Protein AF-A0A0H3I317-F1 (afdb_monomer_lite)

Foldseek 3Di:
DDDPVVLVVQLVVQLVVLVVVLVVLLVVLLCLVVVLVVVVVVVVVPDVDDDPVNVVVSVVSVVVSVVSSVVSCVVSVVVSVVSSVVSVVVSD

Sequence (92 aa):
MLTSKCKTVIRWFSIGLVSFFYYLLISVAALSFGHIHEKESMVFLSDKTVSVEYHFAILADMREAINVVFSAVLIGFPISMLLILLIFKKVR

Organism: Pectobacterium parmentieri (NCBI:txid1905730)

Radius of gyration: 20.98 Å; chains: 1; bounding box: 40×26×62 Å

Structure (mmCIF, N/CA/C/O backbone):
data_AF-A0A0H3I317-F1
#
_entry.id   AF-A0A0H3I317-F1
#
loop_
_atom_site.group_PDB
_atom_site.id
_atom_site.type_symbol
_atom_site.label_atom_id
_atom_site.label_alt_id
_atom_site.label_comp_id
_atom_site.label_asym_id
_atom_site.label_entity_id
_atom_site.label_seq_id
_atom_site.pdbx_PDB_ins_code
_atom_site.Cartn_x
_atom_site.Cartn_y
_atom_site.Cartn_z
_atom_site.occupancy
_atom_site.B_iso_or_equiv
_atom_site.auth_seq_id
_atom_site.auth_comp_id
_atom_site.auth_asym_id
_atom_site.auth_atom_id
_atom_site.pdbx_PDB_model_num
ATOM 1 N N . MET A 1 1 ? -11.116 -2.487 33.433 1.00 61.19 1 MET A N 1
ATOM 2 C CA . MET A 1 1 ? -12.124 -2.608 32.356 1.00 61.19 1 MET A CA 1
ATOM 3 C C . MET A 1 1 ? -12.166 -1.275 31.620 1.00 61.19 1 MET A C 1
ATOM 5 O O . MET A 1 1 ? -12.557 -0.285 32.219 1.00 61.19 1 MET A O 1
ATOM 9 N N . LEU A 1 2 ? -11.645 -1.202 30.392 1.00 64.19 2 LEU A N 1
ATOM 10 C CA . LEU A 1 2 ? -11.666 0.043 29.611 1.00 64.19 2 LEU A CA 1
ATOM 11 C C . LEU A 1 2 ? -13.113 0.440 29.302 1.00 64.19 2 LEU A C 1
ATOM 13 O O . LEU A 1 2 ? -13.919 -0.415 28.928 1.00 64.19 2 LEU A O 1
ATOM 17 N N . THR A 1 3 ? -13.427 1.726 29.458 1.00 78.69 3 THR A N 1
ATOM 18 C CA . THR A 1 3 ? -14.749 2.275 29.135 1.00 78.69 3 THR A CA 1
ATOM 19 C C . THR A 1 3 ? -15.053 2.067 27.650 1.00 78.69 3 THR A C 1
ATOM 21 O O . THR A 1 3 ? -14.143 2.048 26.817 1.00 78.69 3 THR A O 1
ATOM 24 N N . SER A 1 4 ? -16.333 1.915 27.297 1.00 77.81 4 SER A N 1
ATOM 25 C CA . SER A 1 4 ? -16.761 1.686 25.906 1.00 77.81 4 SER A CA 1
ATOM 26 C C . SER A 1 4 ? -16.219 2.752 24.947 1.00 77.81 4 SER A C 1
ATOM 28 O O . SER A 1 4 ? -15.760 2.427 23.856 1.00 77.81 4 SER A O 1
ATOM 30 N N . LYS A 1 5 ? -16.167 4.014 25.393 1.00 80.38 5 LYS A N 1
ATOM 31 C CA . LYS A 1 5 ? -15.579 5.133 24.643 1.00 80.38 5 LYS A CA 1
ATOM 32 C C . LYS A 1 5 ? -14.094 4.920 24.349 1.00 80.38 5 LYS A C 1
ATOM 34 O O . LYS A 1 5 ? -13.667 5.107 23.215 1.00 80.38 5 LYS A O 1
ATOM 39 N N . CYS A 1 6 ? -13.316 4.488 25.340 1.00 81.38 6 CYS A N 1
ATOM 40 C CA . CYS A 1 6 ? -11.881 4.284 25.166 1.00 81.38 6 CYS A CA 1
ATOM 41 C C . CYS A 1 6 ? -11.576 3.079 24.256 1.00 81.38 6 CYS A C 1
ATOM 43 O O . CYS A 1 6 ? -10.691 3.159 23.408 1.00 81.38 6 CYS A O 1
ATOM 45 N N . LYS A 1 7 ? -12.374 2.002 24.332 1.00 80.56 7 LYS A N 1
ATOM 46 C CA . LYS A 1 7 ? -12.291 0.876 23.380 1.00 80.56 7 LYS A CA 1
ATOM 47 C C . LYS A 1 7 ? -12.531 1.327 21.937 1.00 80.56 7 LYS A C 1
ATOM 49 O O . LYS A 1 7 ? -11.774 0.951 21.046 1.00 80.56 7 LYS A O 1
ATOM 54 N N . THR A 1 8 ? -13.539 2.169 21.711 1.00 82.56 8 THR A N 1
ATOM 55 C CA . THR A 1 8 ? -13.826 2.719 20.381 1.00 82.56 8 THR A CA 1
ATOM 56 C C . THR A 1 8 ? -12.662 3.562 19.860 1.00 82.56 8 THR A C 1
ATOM 58 O O . THR 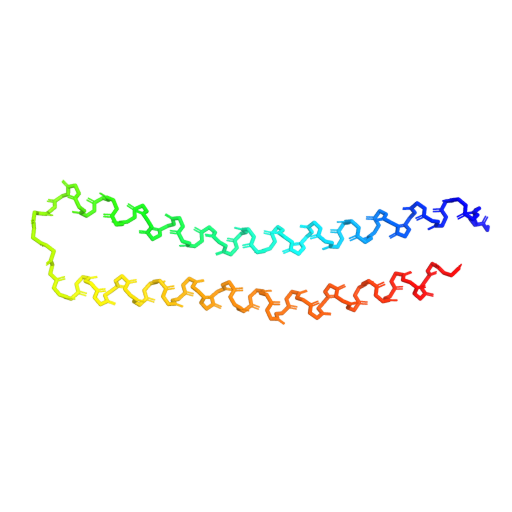A 1 8 ? -12.231 3.346 18.730 1.00 82.56 8 THR A O 1
ATOM 61 N N . VAL A 1 9 ? -12.104 4.460 20.680 1.00 87.19 9 VAL A N 1
ATOM 62 C CA . VAL A 1 9 ? -10.953 5.297 20.288 1.00 87.19 9 VAL A CA 1
ATOM 63 C C . VAL A 1 9 ? -9.742 4.439 19.923 1.00 87.19 9 VAL A C 1
ATOM 65 O O . VAL A 1 9 ? -9.165 4.638 18.858 1.00 87.19 9 VAL A O 1
ATOM 68 N N . ILE A 1 10 ? -9.400 3.444 20.748 1.00 86.38 10 ILE A N 1
ATOM 69 C CA . ILE A 1 10 ? -8.282 2.531 20.473 1.00 86.38 10 ILE A CA 1
ATOM 70 C C . ILE A 1 10 ? -8.513 1.784 19.154 1.00 86.38 10 ILE A C 1
ATOM 72 O O . ILE A 1 10 ? -7.601 1.700 18.338 1.00 86.38 10 ILE A O 1
ATOM 76 N N . ARG A 1 11 ? -9.736 1.301 18.895 1.00 85.62 11 ARG A N 1
ATOM 77 C CA . ARG A 1 11 ? -10.063 0.582 17.655 1.00 85.62 11 ARG A CA 1
ATOM 78 C C . ARG A 1 11 ? -9.833 1.448 16.416 1.00 85.62 11 ARG A C 1
ATOM 80 O O . ARG A 1 11 ? -9.157 1.016 15.488 1.00 85.62 11 ARG A O 1
ATOM 87 N N . TRP A 1 12 ? -10.381 2.662 16.406 1.00 88.12 12 TRP A N 1
ATOM 88 C CA . TRP A 1 12 ? -10.251 3.579 15.271 1.00 88.12 12 TRP A CA 1
ATOM 89 C C . TRP A 1 12 ? -8.821 4.082 15.090 1.00 88.12 12 TRP A C 1
ATOM 91 O O . TRP A 1 12 ? -8.338 4.120 13.961 1.00 88.12 12 TRP A O 1
ATOM 101 N N . PHE A 1 13 ? -8.121 4.389 16.184 1.00 90.56 13 PHE A N 1
ATOM 102 C CA . PHE A 1 13 ? -6.715 4.780 16.131 1.00 90.56 13 PHE A CA 1
ATOM 103 C C . PHE A 1 13 ? -5.843 3.658 15.558 1.00 90.56 13 PHE A C 1
ATOM 105 O O . PHE 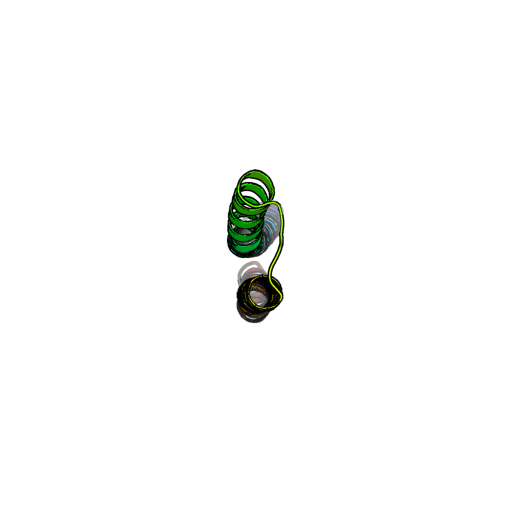A 1 13 ? -5.041 3.905 14.662 1.00 90.56 13 PHE A O 1
ATOM 112 N N . SER A 1 14 ? -6.031 2.413 16.006 1.00 88.25 14 SER A N 1
ATOM 113 C CA . SER A 1 14 ? -5.276 1.272 15.481 1.00 88.25 14 SER A CA 1
ATOM 114 C C . SER A 1 14 ? -5.574 0.998 14.004 1.00 88.25 14 SER A C 1
ATOM 116 O O . SER A 1 14 ? -4.644 0.721 13.253 1.00 88.25 14 SER A O 1
ATOM 118 N N . ILE A 1 15 ? -6.830 1.120 13.555 1.00 89.62 15 ILE A N 1
ATOM 119 C CA . ILE A 1 15 ? -7.176 1.000 12.125 1.00 89.62 15 ILE A CA 1
ATOM 120 C C . ILE A 1 15 ? -6.504 2.114 11.311 1.00 89.62 15 ILE A C 1
ATOM 122 O O . ILE A 1 15 ? -5.938 1.846 10.248 1.00 89.62 15 ILE A O 1
ATOM 126 N N . GLY A 1 16 ? -6.528 3.349 11.820 1.00 90.88 16 GLY A N 1
ATOM 127 C CA . GLY A 1 16 ? -5.854 4.487 11.199 1.00 90.88 16 GLY A CA 1
ATOM 128 C C . GLY A 1 16 ? -4.347 4.268 11.086 1.00 90.88 16 GLY A C 1
ATOM 129 O O . GLY A 1 16 ? -3.777 4.478 10.020 1.00 90.88 16 GLY A O 1
ATOM 130 N N . LEU A 1 17 ? -3.716 3.757 12.144 1.00 92.06 17 LEU A N 1
ATOM 131 C CA . LEU A 1 17 ? -2.287 3.460 12.170 1.00 92.06 17 LEU A CA 1
ATOM 132 C C . LEU A 1 17 ? -1.902 2.368 11.159 1.00 92.06 17 LEU A C 1
ATOM 134 O O . LEU A 1 17 ? -0.936 2.532 10.420 1.00 92.06 17 LEU A O 1
ATOM 138 N N . VAL A 1 18 ? -2.670 1.276 11.084 1.00 91.75 18 VAL A N 1
ATOM 139 C CA . VAL A 1 18 ? -2.439 0.201 10.099 1.00 91.75 18 VAL A CA 1
ATOM 140 C C . VAL A 1 18 ? -2.583 0.729 8.672 1.00 91.75 18 VAL A C 1
ATOM 142 O O . VAL A 1 18 ? -1.741 0.450 7.821 1.00 91.75 18 VAL A O 1
ATOM 145 N N . SER A 1 19 ? -3.607 1.547 8.425 1.00 89.94 19 SER A N 1
ATOM 146 C CA . SER A 1 19 ? -3.820 2.178 7.119 1.00 89.94 19 SER A CA 1
ATOM 147 C C . SER A 1 19 ? -2.666 3.117 6.762 1.00 89.94 19 SER A C 1
ATOM 149 O O . SER A 1 19 ? -2.162 3.075 5.644 1.00 89.94 19 SER A O 1
ATOM 151 N N . PHE A 1 20 ? -2.196 3.920 7.719 1.00 91.38 20 PHE A N 1
ATOM 152 C CA . PHE A 1 20 ? -1.055 4.811 7.528 1.00 91.38 20 PHE A CA 1
ATOM 153 C C . PHE A 1 20 ? 0.207 4.041 7.128 1.00 91.38 20 PHE A C 1
ATOM 155 O O . PHE A 1 20 ? 0.838 4.396 6.137 1.00 91.38 20 PHE A O 1
ATOM 162 N N . PHE A 1 21 ? 0.542 2.954 7.829 1.00 89.94 21 PHE A N 1
ATOM 163 C CA . PHE A 1 21 ? 1.701 2.130 7.472 1.00 89.94 21 PHE A CA 1
ATOM 164 C C . PHE A 1 21 ? 1.567 1.483 6.093 1.00 89.94 21 PHE A C 1
ATOM 166 O O . PHE A 1 21 ? 2.546 1.440 5.352 1.00 89.94 21 PHE A O 1
ATOM 173 N N . TYR A 1 22 ? 0.368 1.029 5.723 1.00 89.00 22 TYR A N 1
ATOM 174 C CA . TYR A 1 22 ? 0.109 0.492 4.388 1.00 89.00 22 TYR A CA 1
ATOM 175 C C . TYR A 1 22 ? 0.393 1.528 3.291 1.00 89.00 22 TYR A C 1
ATOM 177 O O . TYR A 1 22 ? 1.146 1.252 2.357 1.00 89.00 22 TYR A O 1
ATOM 185 N N . TYR A 1 23 ? -0.139 2.745 3.432 1.00 88.56 23 TYR A N 1
ATOM 186 C CA . TYR A 1 23 ? 0.105 3.819 2.466 1.00 88.56 23 TYR A CA 1
ATOM 187 C C . TYR A 1 23 ? 1.550 4.320 2.483 1.00 88.56 23 TYR A C 1
ATOM 189 O O . TYR A 1 23 ? 2.077 4.667 1.426 1.00 88.56 23 TYR A O 1
ATOM 197 N N . LEU A 1 24 ? 2.213 4.327 3.642 1.00 89.88 24 LEU A N 1
ATOM 198 C CA . LEU A 1 24 ? 3.630 4.675 3.749 1.00 89.88 24 LEU A CA 1
ATOM 199 C C . LEU A 1 24 ? 4.480 3.674 2.960 1.00 89.88 24 LEU A C 1
ATOM 201 O O . LEU A 1 24 ? 5.324 4.084 2.169 1.00 89.88 24 LEU A O 1
ATOM 205 N N . LEU A 1 25 ? 4.215 2.375 3.105 1.00 88.69 25 LEU A N 1
ATOM 206 C CA . LEU A 1 25 ? 4.950 1.322 2.403 1.00 88.69 25 LEU A CA 1
ATOM 207 C C . LEU A 1 25 ? 4.764 1.420 0.879 1.00 88.69 25 LEU A C 1
ATOM 209 O O . LEU A 1 25 ? 5.741 1.331 0.138 1.00 88.69 25 LEU A O 1
ATOM 213 N N . ILE A 1 26 ? 3.542 1.709 0.416 1.00 88.12 26 ILE A N 1
ATOM 214 C CA . ILE A 1 26 ? 3.271 2.005 -1.001 1.00 88.12 26 ILE A CA 1
ATOM 215 C C . ILE A 1 26 ? 4.016 3.264 -1.456 1.00 88.12 26 ILE A C 1
ATOM 217 O O . ILE A 1 26 ? 4.604 3.269 -2.532 1.00 88.12 26 ILE A O 1
ATOM 221 N N . SER A 1 27 ? 4.018 4.321 -0.643 1.00 85.31 27 SER A N 1
ATOM 222 C CA . SER A 1 27 ? 4.699 5.577 -0.979 1.00 85.31 27 SER A CA 1
ATOM 223 C C . SER A 1 27 ? 6.207 5.380 -1.117 1.00 85.31 27 SER A C 1
ATOM 225 O O . SER A 1 27 ? 6.804 5.894 -2.055 1.00 85.31 27 SER A O 1
ATOM 227 N N . VAL A 1 28 ? 6.817 4.586 -0.232 1.00 86.56 28 VAL A N 1
ATOM 228 C CA . VAL A 1 28 ? 8.241 4.229 -0.318 1.00 86.56 28 VAL A CA 1
ATOM 229 C C . VAL A 1 28 ? 8.524 3.407 -1.574 1.00 86.56 28 VAL A C 1
ATOM 231 O O . VAL A 1 28 ? 9.489 3.693 -2.272 1.00 86.56 28 VAL A O 1
ATOM 234 N N . ALA A 1 29 ? 7.669 2.439 -1.911 1.00 85.62 29 ALA A N 1
ATOM 235 C CA . ALA A 1 29 ? 7.799 1.683 -3.157 1.00 85.62 29 ALA A CA 1
ATOM 236 C C . ALA A 1 29 ? 7.646 2.580 -4.403 1.00 85.62 29 ALA A C 1
ATOM 238 O O . ALA A 1 29 ? 8.322 2.375 -5.407 1.00 85.62 29 ALA A O 1
ATOM 239 N N . ALA A 1 30 ? 6.801 3.613 -4.334 1.00 83.12 30 ALA A N 1
ATOM 240 C CA . ALA A 1 30 ? 6.619 4.571 -5.420 1.00 83.12 30 ALA A CA 1
ATOM 241 C C . ALA A 1 30 ? 7.844 5.478 -5.643 1.00 83.12 30 ALA A C 1
ATOM 243 O O . ALA A 1 30 ? 8.034 5.965 -6.757 1.00 83.12 30 ALA A O 1
ATOM 244 N N . LEU A 1 31 ? 8.717 5.667 -4.642 1.00 83.00 31 LEU A N 1
ATOM 245 C CA . LEU A 1 31 ? 9.967 6.423 -4.816 1.00 83.00 31 LEU A CA 1
ATOM 246 C C . LEU A 1 31 ? 10.912 5.777 -5.840 1.00 83.00 31 LEU A C 1
ATOM 248 O O . LEU A 1 31 ? 11.695 6.491 -6.466 1.00 83.00 31 LEU A O 1
ATOM 252 N N . SER A 1 32 ? 10.795 4.466 -6.090 1.00 76.44 32 SER A N 1
ATOM 253 C CA . SER A 1 32 ? 11.533 3.790 -7.165 1.00 76.44 32 SER A CA 1
ATOM 254 C C . SER A 1 32 ? 11.270 4.410 -8.542 1.00 76.44 32 SER A C 1
ATOM 256 O O . SER A 1 32 ? 12.180 4.446 -9.364 1.00 76.44 32 SER A O 1
ATOM 258 N N . PHE A 1 33 ? 10.082 4.977 -8.787 1.00 72.88 33 PHE A N 1
ATOM 259 C CA . PHE A 1 33 ? 9.801 5.717 -10.024 1.00 72.88 33 PHE A CA 1
ATOM 260 C C . PHE A 1 33 ? 10.522 7.067 -10.091 1.00 72.88 33 PHE A C 1
ATOM 262 O O . PHE A 1 33 ? 10.921 7.495 -11.172 1.00 72.88 33 PHE A O 1
ATOM 269 N N . GLY A 1 34 ? 10.727 7.730 -8.949 1.00 70.75 34 GLY A N 1
ATOM 270 C CA . GLY A 1 34 ? 11.460 8.997 -8.886 1.00 70.75 34 GLY A CA 1
ATOM 271 C C . GLY A 1 34 ? 12.919 8.841 -9.321 1.00 70.75 34 GLY A C 1
ATOM 272 O O . GLY A 1 34 ? 13.426 9.666 -10.077 1.00 70.75 34 GLY A O 1
ATOM 273 N N . HIS A 1 35 ? 13.557 7.733 -8.933 1.00 66.56 35 HIS A N 1
ATOM 274 C CA . HIS A 1 35 ? 14.930 7.417 -9.341 1.00 66.56 35 HIS A CA 1
ATOM 275 C C . HIS A 1 35 ? 15.053 7.171 -10.855 1.00 66.56 35 HIS A C 1
ATOM 277 O O . HIS A 1 35 ? 16.093 7.463 -11.442 1.00 66.56 35 HIS A O 1
ATOM 283 N N . ILE A 1 36 ? 14.004 6.644 -11.493 1.00 63.75 36 ILE A N 1
ATOM 284 C CA . ILE A 1 36 ? 13.970 6.428 -12.947 1.00 63.75 36 ILE A CA 1
ATOM 285 C C . ILE A 1 36 ? 13.827 7.773 -13.668 1.00 63.75 36 ILE A C 1
ATOM 287 O O . ILE A 1 36 ? 14.599 8.064 -14.578 1.00 63.75 36 ILE A O 1
ATOM 291 N N . HIS A 1 37 ? 12.909 8.628 -13.208 1.00 61.91 37 HIS A N 1
ATOM 292 C CA . HIS A 1 37 ? 12.688 9.956 -13.786 1.00 61.91 37 HIS A CA 1
ATOM 293 C C . HIS A 1 37 ? 13.933 10.861 -13.699 1.00 61.91 37 HIS A C 1
ATOM 295 O O . HIS A 1 37 ? 14.247 11.588 -14.640 1.00 61.91 37 HIS A O 1
ATOM 301 N N . GLU A 1 38 ? 14.682 10.807 -12.594 1.00 62.19 38 GLU A N 1
ATOM 302 C CA . GLU A 1 38 ? 15.913 11.593 -12.439 1.00 62.19 38 GLU A CA 1
ATOM 303 C C . GLU A 1 38 ? 16.999 11.163 -13.441 1.00 62.19 38 GLU A C 1
ATOM 305 O O . GLU A 1 38 ? 17.585 12.013 -14.120 1.00 62.19 38 GLU A O 1
ATOM 310 N N . LYS A 1 39 ? 17.190 9.847 -13.619 1.00 62.84 39 LYS A N 1
ATOM 311 C CA . LYS A 1 39 ? 18.107 9.291 -14.627 1.00 62.84 39 LYS A CA 1
ATOM 312 C C . LYS A 1 39 ? 17.689 9.648 -16.052 1.00 62.84 39 LYS A C 1
ATOM 314 O O . LYS A 1 39 ? 18.549 9.948 -16.877 1.00 62.84 39 LYS A O 1
ATOM 319 N N . GLU A 1 40 ? 16.390 9.637 -16.337 1.00 60.66 40 GLU A N 1
ATOM 320 C CA . GLU A 1 40 ? 15.850 10.016 -17.644 1.00 60.66 40 GLU A CA 1
ATOM 321 C C . GLU A 1 40 ? 16.102 11.501 -17.952 1.00 60.66 40 GLU A C 1
ATOM 323 O O . GLU A 1 40 ? 16.592 11.841 -19.032 1.00 60.66 40 GLU A O 1
ATOM 328 N N . SER A 1 41 ? 15.879 12.388 -16.975 1.00 59.72 41 SER A N 1
ATOM 329 C CA . SER A 1 41 ? 16.094 13.831 -17.145 1.00 59.72 41 SER A CA 1
ATOM 330 C C . SER A 1 41 ? 17.559 14.196 -17.422 1.00 59.72 41 SER A C 1
ATOM 332 O O . SER A 1 41 ? 17.832 15.072 -18.243 1.00 59.72 41 SER A O 1
ATOM 334 N N . MET A 1 42 ? 18.511 13.497 -16.789 1.00 58.97 42 MET A N 1
ATOM 335 C CA . MET A 1 42 ? 19.942 13.734 -17.001 1.00 58.97 42 MET A CA 1
ATOM 336 C C . MET A 1 42 ? 20.407 13.300 -18.396 1.00 58.97 42 MET A C 1
ATOM 338 O O . MET A 1 42 ? 21.249 13.972 -18.989 1.00 58.97 42 MET A O 1
ATOM 342 N N . VAL A 1 43 ? 19.860 12.211 -18.945 1.00 60.94 43 VAL A N 1
ATOM 343 C CA . VAL A 1 43 ? 20.262 11.714 -20.272 1.00 60.94 43 VAL A CA 1
ATOM 344 C C . VAL A 1 43 ? 19.692 12.589 -21.388 1.00 60.94 43 VAL A C 1
ATOM 346 O O . VAL A 1 43 ? 20.430 12.942 -22.306 1.00 60.94 43 VAL A O 1
ATOM 349 N N . PHE A 1 44 ? 18.436 13.033 -21.274 1.00 57.56 44 PHE A N 1
ATOM 350 C CA . PHE A 1 44 ? 17.841 13.984 -22.225 1.00 57.56 44 PHE A CA 1
ATOM 351 C C . PHE A 1 44 ? 18.572 15.336 -22.276 1.00 57.56 44 PHE A C 1
ATOM 353 O O . PHE A 1 44 ? 18.569 16.001 -23.312 1.00 57.56 44 PHE A O 1
ATOM 360 N N . LEU A 1 45 ? 19.200 15.752 -21.172 1.00 57.72 45 LEU A N 1
ATOM 361 C CA . LEU A 1 45 ? 20.024 16.963 -21.117 1.00 57.72 45 LEU A CA 1
ATOM 362 C C . LEU A 1 45 ? 21.431 16.766 -21.708 1.00 57.72 45 LEU A C 1
ATOM 364 O O . LEU A 1 45 ? 22.054 17.752 -22.102 1.00 57.72 45 LEU A O 1
ATOM 368 N N . SER A 1 46 ? 21.931 15.526 -21.771 1.00 59.59 46 SER A N 1
ATOM 369 C CA . SER A 1 46 ? 23.312 15.222 -22.167 1.00 59.59 46 SER A CA 1
ATOM 370 C C . SER A 1 46 ? 23.461 14.731 -23.607 1.00 59.59 46 SER A C 1
ATOM 372 O O . SER A 1 46 ? 24.533 14.935 -24.177 1.00 59.59 46 SER A O 1
ATOM 374 N N . ASP A 1 47 ? 22.448 14.090 -24.200 1.00 57.28 47 ASP A N 1
ATOM 375 C CA . ASP A 1 47 ? 22.580 13.484 -25.528 1.00 57.28 47 ASP A CA 1
ATOM 376 C C . ASP A 1 47 ? 21.344 13.724 -26.409 1.00 57.28 47 ASP A C 1
ATOM 378 O O . ASP A 1 47 ? 20.200 13.527 -26.000 1.00 57.28 47 ASP A O 1
ATOM 382 N N . LYS A 1 48 ? 21.566 14.200 -27.639 1.00 58.19 48 LYS A N 1
ATOM 383 C CA . LYS A 1 48 ? 20.497 14.702 -28.529 1.00 58.19 48 LYS A CA 1
ATOM 384 C C . LYS A 1 48 ? 19.816 13.588 -29.337 1.00 58.19 48 LYS A C 1
ATOM 386 O O . LYS A 1 48 ? 18.830 13.845 -30.026 1.00 58.19 48 LYS A O 1
ATOM 391 N N . THR A 1 49 ? 20.339 12.363 -29.269 1.00 60.31 49 THR A N 1
ATOM 392 C CA . THR A 1 49 ? 19.844 11.187 -29.996 1.00 60.31 49 THR A CA 1
ATOM 393 C C . THR A 1 49 ? 19.619 10.025 -29.040 1.00 60.31 49 THR A C 1
ATOM 395 O O . THR A 1 49 ? 20.565 9.393 -28.581 1.00 60.31 49 THR A O 1
ATOM 398 N N . VAL A 1 50 ? 18.351 9.726 -28.760 1.00 65.38 50 VAL A N 1
ATOM 399 C CA . VAL A 1 50 ? 17.954 8.587 -27.927 1.00 65.38 50 VAL A CA 1
ATOM 400 C C . VAL A 1 50 ? 18.059 7.296 -28.742 1.00 65.38 50 VAL A C 1
ATOM 402 O O . VAL A 1 50 ? 17.408 7.159 -29.779 1.00 65.38 50 VAL A O 1
ATOM 405 N N . SER A 1 51 ? 18.881 6.345 -28.291 1.00 76.50 51 SER A N 1
ATOM 406 C CA . SER A 1 51 ? 19.008 5.033 -28.934 1.00 76.50 51 SER A CA 1
ATOM 407 C C . SER A 1 51 ? 17.824 4.117 -28.591 1.00 76.50 51 SER A C 1
ATOM 409 O O . SER A 1 51 ? 17.204 4.223 -27.531 1.00 76.50 51 SER A O 1
ATOM 411 N N . VAL A 1 52 ? 17.516 3.171 -29.482 1.00 78.25 52 VAL A N 1
ATOM 412 C CA . VAL A 1 52 ? 16.469 2.152 -29.253 1.00 78.25 52 VAL A CA 1
ATOM 413 C C . VAL A 1 52 ? 16.791 1.295 -28.022 1.00 78.25 52 VAL A C 1
ATOM 415 O O . VAL A 1 52 ? 15.902 0.911 -27.267 1.00 78.25 52 VAL A O 1
ATOM 418 N N . GLU A 1 53 ? 18.073 1.035 -27.788 1.00 77.38 53 GLU A N 1
ATOM 419 C CA . GLU A 1 53 ? 18.568 0.255 -26.653 1.00 77.38 53 GLU A CA 1
ATOM 420 C C . GLU A 1 53 ? 18.309 0.966 -25.316 1.00 77.38 53 GLU A C 1
ATOM 422 O O . GLU A 1 53 ? 17.886 0.339 -24.345 1.00 77.38 53 GLU A O 1
ATOM 427 N N . TYR A 1 54 ? 18.432 2.297 -25.297 1.00 75.50 54 TYR A N 1
ATOM 428 C CA . TYR A 1 54 ? 18.059 3.121 -24.150 1.00 75.50 54 TYR A CA 1
ATOM 429 C C . TYR A 1 54 ? 16.548 3.076 -23.863 1.00 75.50 54 TYR A C 1
ATOM 431 O O . TYR A 1 54 ? 16.141 2.975 -22.707 1.00 75.50 54 TYR A O 1
ATOM 439 N N . HIS A 1 55 ? 15.703 3.064 -24.900 1.00 80.19 55 HIS A N 1
ATOM 440 C CA . HIS A 1 55 ? 14.255 2.869 -24.734 1.00 80.19 55 HIS A CA 1
ATOM 441 C C . HIS A 1 55 ? 13.915 1.522 -24.081 1.00 80.19 55 HIS A C 1
ATOM 443 O O . HIS A 1 55 ? 13.079 1.465 -23.177 1.00 80.19 55 HIS A O 1
ATOM 449 N N . PHE A 1 56 ? 14.571 0.435 -24.499 1.00 84.00 56 PHE A N 1
ATOM 450 C CA . PHE A 1 56 ? 14.371 -0.874 -23.873 1.00 84.00 56 PHE A CA 1
ATOM 451 C C . PHE A 1 56 ? 14.851 -0.909 -22.418 1.00 84.00 56 PHE A C 1
ATOM 453 O O . PHE A 1 56 ? 14.182 -1.522 -21.585 1.00 84.00 56 PHE A O 1
ATOM 460 N N . ALA A 1 57 ? 15.954 -0.225 -22.098 1.00 80.94 57 ALA A N 1
ATOM 461 C CA . ALA A 1 57 ? 16.438 -0.099 -20.725 1.00 80.94 57 ALA A CA 1
ATOM 462 C C . ALA A 1 57 ? 15.429 0.635 -19.824 1.00 80.94 57 ALA A C 1
ATOM 464 O O . ALA A 1 57 ? 15.110 0.143 -18.745 1.00 80.94 57 ALA A O 1
ATOM 465 N N . ILE A 1 58 ? 14.839 1.741 -20.295 1.00 81.00 58 ILE A N 1
ATOM 466 C CA . ILE A 1 58 ? 13.790 2.457 -19.548 1.00 81.00 58 ILE A CA 1
ATOM 467 C C . ILE A 1 58 ? 12.571 1.565 -19.309 1.00 81.00 58 ILE A C 1
ATOM 469 O O . ILE A 1 58 ? 12.039 1.523 -18.201 1.00 81.00 58 ILE A O 1
ATOM 473 N N . LEU A 1 59 ? 12.116 0.837 -20.331 1.00 83.75 59 LEU A N 1
ATOM 474 C CA . LEU A 1 59 ? 10.971 -0.063 -20.183 1.00 83.75 59 LEU A CA 1
ATOM 475 C C . LEU A 1 59 ? 11.244 -1.174 -19.160 1.00 83.75 59 LEU A C 1
ATOM 477 O O . LEU A 1 59 ? 10.333 -1.560 -18.421 1.00 83.75 59 LEU A O 1
ATOM 481 N N . ALA A 1 60 ? 12.479 -1.678 -19.099 1.00 85.56 60 ALA A N 1
ATOM 482 C CA . ALA A 1 60 ? 12.892 -2.652 -18.095 1.00 85.56 60 ALA A CA 1
ATOM 483 C C . ALA A 1 60 ? 12.877 -2.050 -16.679 1.00 85.56 60 ALA A C 1
ATOM 485 O O . ALA A 1 60 ? 12.251 -2.635 -15.793 1.00 85.56 60 ALA A O 1
ATOM 486 N N . ASP A 1 61 ? 13.457 -0.861 -16.497 1.00 83.62 61 ASP A N 1
ATOM 487 C CA . ASP A 1 61 ? 13.472 -0.138 -15.217 1.00 83.62 61 ASP A CA 1
ATOM 488 C C . ASP A 1 61 ? 12.045 0.194 -14.742 1.00 83.62 61 ASP A C 1
ATOM 490 O O . ASP A 1 61 ? 11.684 -0.046 -13.586 1.00 83.62 61 ASP A O 1
ATOM 494 N N . MET A 1 62 ? 11.177 0.676 -15.640 1.00 83.06 62 MET A N 1
ATOM 495 C CA . MET A 1 62 ? 9.764 0.930 -15.336 1.00 83.06 62 MET A CA 1
ATOM 496 C C . MET A 1 62 ? 9.046 -0.348 -14.904 1.00 83.06 62 MET A C 1
ATOM 498 O O . MET A 1 62 ? 8.291 -0.341 -13.929 1.00 83.06 62 MET A O 1
ATOM 502 N N . ARG A 1 63 ? 9.278 -1.463 -15.606 1.00 86.56 63 ARG A N 1
ATOM 503 C CA . ARG A 1 63 ? 8.687 -2.758 -15.253 1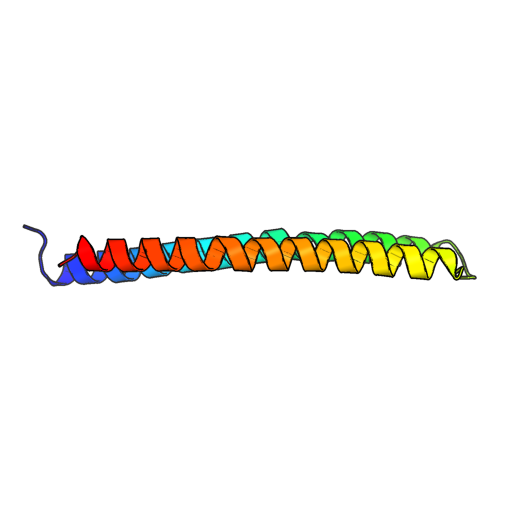.00 86.56 63 ARG A CA 1
ATOM 504 C C . ARG A 1 63 ? 9.158 -3.234 -13.881 1.00 86.56 63 ARG A C 1
ATOM 506 O O . ARG A 1 63 ? 8.357 -3.796 -13.133 1.00 86.56 63 ARG A O 1
ATOM 513 N N . GLU A 1 64 ? 10.421 -3.012 -13.540 1.00 87.19 64 GLU A N 1
ATOM 514 C CA . GLU A 1 64 ? 10.958 -3.327 -12.218 1.00 87.19 64 GLU A CA 1
ATOM 515 C C . GLU A 1 64 ? 10.293 -2.481 -11.125 1.00 87.19 64 GLU A C 1
ATOM 517 O O . GLU A 1 64 ? 9.774 -3.043 -10.159 1.00 87.19 64 GLU A O 1
ATOM 522 N N . ALA A 1 65 ? 10.190 -1.162 -11.309 1.00 85.69 65 ALA A N 1
ATOM 523 C CA . ALA A 1 65 ? 9.505 -0.285 -10.356 1.00 85.69 65 ALA A CA 1
ATOM 524 C C . ALA A 1 65 ? 8.022 -0.658 -10.170 1.00 85.69 65 ALA A C 1
ATOM 526 O O . ALA A 1 65 ? 7.528 -0.707 -9.039 1.00 85.69 65 ALA A O 1
ATOM 527 N N . ILE A 1 66 ? 7.320 -1.006 -11.256 1.00 88.25 66 ILE A N 1
ATOM 528 C CA . ILE A 1 66 ? 5.944 -1.522 -11.188 1.00 88.25 66 ILE A CA 1
ATOM 529 C C . ILE A 1 66 ? 5.895 -2.810 -10.362 1.00 88.25 66 ILE A C 1
ATOM 531 O O . ILE A 1 66 ? 5.041 -2.934 -9.486 1.00 88.25 66 ILE A O 1
ATOM 535 N N . ASN A 1 67 ? 6.805 -3.757 -10.601 1.00 88.94 67 ASN A N 1
ATOM 536 C CA . ASN A 1 67 ? 6.843 -5.017 -9.857 1.00 88.94 67 ASN A CA 1
ATOM 537 C C . ASN A 1 67 ? 7.089 -4.800 -8.358 1.00 88.94 67 ASN A C 1
ATOM 539 O O . ASN A 1 67 ? 6.478 -5.490 -7.540 1.00 88.94 67 ASN A O 1
ATO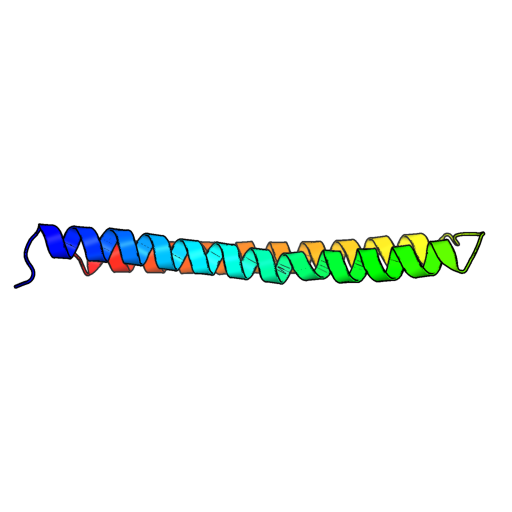M 543 N N . VAL A 1 68 ? 7.934 -3.834 -7.988 1.00 89.06 68 VAL A N 1
ATOM 544 C CA . VAL A 1 68 ? 8.184 -3.476 -6.583 1.00 89.06 68 VAL A CA 1
ATOM 545 C C . VAL A 1 68 ? 6.903 -2.968 -5.919 1.00 89.06 68 VAL A C 1
ATOM 547 O O . VAL A 1 68 ? 6.520 -3.474 -4.861 1.00 89.06 68 VAL A O 1
ATOM 550 N N . VAL A 1 69 ? 6.188 -2.036 -6.558 1.00 89.38 69 VAL A N 1
ATOM 551 C CA . VAL A 1 69 ? 4.900 -1.538 -6.042 1.00 89.38 69 VAL A CA 1
ATOM 552 C C . VAL A 1 69 ? 3.857 -2.653 -5.984 1.00 89.38 69 VAL A C 1
ATOM 554 O O . VAL A 1 69 ? 3.145 -2.783 -4.988 1.00 89.38 69 VAL A O 1
ATOM 557 N N . PHE A 1 70 ? 3.785 -3.496 -7.012 1.00 87.88 70 PHE A N 1
ATOM 558 C CA . PHE A 1 70 ? 2.824 -4.593 -7.065 1.00 87.88 70 PHE A CA 1
ATOM 559 C C . PHE A 1 70 ? 3.068 -5.614 -5.947 1.00 87.88 70 PHE A C 1
ATOM 561 O O . PHE A 1 70 ? 2.130 -6.018 -5.262 1.00 87.88 70 PHE A O 1
ATOM 568 N N . SER A 1 71 ? 4.330 -5.970 -5.698 1.00 89.12 71 SER A N 1
ATOM 569 C CA . SER A 1 71 ? 4.725 -6.844 -4.589 1.00 89.12 71 SER A CA 1
ATOM 570 C C . SER A 1 71 ? 4.384 -6.227 -3.228 1.00 89.12 71 SER A C 1
ATOM 572 O O . SER A 1 71 ? 3.775 -6.883 -2.379 1.00 89.12 71 SER A O 1
ATOM 574 N N . ALA A 1 72 ? 4.679 -4.936 -3.040 1.00 88.81 72 ALA A N 1
ATOM 575 C CA . ALA A 1 72 ? 4.336 -4.201 -1.824 1.00 88.81 72 ALA A CA 1
ATOM 576 C C . ALA A 1 72 ? 2.823 -4.203 -1.544 1.00 88.81 72 ALA A C 1
ATOM 578 O O . ALA A 1 72 ? 2.411 -4.416 -0.403 1.00 88.81 72 ALA A O 1
ATOM 579 N N . VAL A 1 73 ? 1.990 -4.026 -2.573 1.00 89.94 73 VAL A N 1
ATOM 580 C CA . VAL A 1 73 ? 0.524 -4.084 -2.452 1.00 89.94 73 VAL A CA 1
ATOM 581 C C . VAL A 1 73 ? 0.049 -5.507 -2.147 1.00 89.94 73 VAL A C 1
ATOM 583 O O . VAL A 1 73 ? -0.729 -5.700 -1.210 1.00 89.94 73 VAL A O 1
ATOM 586 N N . LEU A 1 74 ? 0.538 -6.506 -2.888 1.00 90.75 74 LEU A N 1
ATOM 587 C CA . LEU A 1 74 ? 0.138 -7.908 -2.721 1.00 90.75 74 LEU A CA 1
ATOM 588 C C . LEU A 1 74 ? 0.480 -8.469 -1.339 1.00 90.75 74 LEU A C 1
ATOM 590 O O . LEU A 1 74 ? -0.271 -9.292 -0.820 1.00 90.75 74 LEU A O 1
ATOM 594 N N . ILE A 1 75 ? 1.588 -8.032 -0.742 1.00 89.75 75 ILE A N 1
ATOM 595 C CA . ILE A 1 75 ? 2.011 -8.461 0.597 1.00 89.75 75 ILE A CA 1
ATOM 596 C C . ILE A 1 75 ? 1.387 -7.565 1.674 1.00 89.75 75 ILE A C 1
ATOM 598 O O . ILE A 1 75 ? 0.882 -8.056 2.685 1.00 89.75 75 ILE A O 1
ATOM 602 N N . GLY A 1 76 ? 1.380 -6.248 1.463 1.00 87.94 76 GLY A N 1
ATOM 603 C CA . GLY A 1 76 ? 0.884 -5.276 2.435 1.00 87.94 76 GLY A CA 1
ATOM 604 C C . GLY A 1 76 ? -0.618 -5.391 2.689 1.00 87.94 76 GLY A C 1
ATOM 605 O O . GLY A 1 76 ? -1.055 -5.272 3.833 1.00 87.94 76 GLY A O 1
ATOM 606 N N . PHE A 1 77 ? -1.418 -5.672 1.657 1.00 87.75 77 PHE A N 1
ATOM 607 C CA . PHE A 1 77 ? -2.872 -5.780 1.778 1.00 87.75 77 PHE A CA 1
ATOM 608 C C . PHE A 1 77 ? -3.334 -6.909 2.722 1.00 87.75 77 PHE A C 1
ATOM 610 O O . PHE A 1 77 ? -4.068 -6.615 3.673 1.00 87.75 77 PHE A O 1
ATOM 617 N N . PRO A 1 78 ? -2.922 -8.183 2.544 1.00 93.12 78 PRO A N 1
ATOM 618 C CA . PRO A 1 78 ? -3.352 -9.262 3.431 1.00 93.12 78 PRO A CA 1
ATOM 619 C C . PRO A 1 78 ? -2.851 -9.071 4.867 1.00 93.12 78 PRO A C 1
ATOM 621 O O . PRO A 1 78 ? -3.591 -9.363 5.806 1.00 93.12 78 PRO A O 1
ATOM 624 N N . ILE A 1 79 ? -1.644 -8.526 5.060 1.00 91.56 79 ILE A N 1
ATOM 625 C CA . ILE A 1 79 ? -1.110 -8.222 6.397 1.00 91.56 79 ILE A CA 1
ATOM 626 C C . ILE A 1 79 ? -1.983 -7.175 7.097 1.00 91.56 79 ILE A C 1
ATOM 628 O O . ILE A 1 79 ? -2.417 -7.392 8.232 1.00 91.56 79 ILE A O 1
ATOM 632 N N . SER A 1 80 ? -2.296 -6.070 6.415 1.00 90.69 80 SER A N 1
ATOM 633 C CA . SER A 1 80 ? -3.164 -5.017 6.949 1.00 90.69 80 SER A CA 1
ATOM 634 C C . SER A 1 80 ? -4.565 -5.538 7.266 1.00 90.69 80 SER A C 1
ATOM 636 O O . SER A 1 80 ? -5.096 -5.257 8.343 1.00 90.69 80 SER A O 1
ATOM 638 N N . MET A 1 81 ? -5.145 -6.360 6.386 1.00 90.56 81 MET A N 1
ATOM 639 C CA . MET A 1 81 ? -6.447 -6.995 6.621 1.00 90.56 81 MET A CA 1
ATOM 640 C C . MET A 1 81 ? -6.433 -7.893 7.864 1.00 90.56 81 MET A C 1
ATOM 642 O O . MET A 1 81 ? -7.323 -7.785 8.710 1.00 90.56 81 MET A O 1
ATOM 646 N N . LEU A 1 82 ? -5.407 -8.735 8.026 1.00 92.06 82 LEU A N 1
ATOM 647 C CA . LEU A 1 82 ? -5.259 -9.585 9.210 1.00 92.06 82 LEU A CA 1
ATOM 648 C C . LEU A 1 82 ? -5.112 -8.758 10.493 1.00 92.06 82 LEU A C 1
ATOM 650 O O . LEU A 1 82 ? -5.772 -9.063 11.490 1.00 92.06 82 LEU A O 1
ATOM 654 N N . LEU A 1 83 ? -4.308 -7.690 10.478 1.00 88.81 83 LEU A N 1
ATOM 655 C CA . LEU A 1 83 ? -4.162 -6.800 11.633 1.00 88.81 83 LEU A CA 1
ATOM 656 C C . LEU A 1 8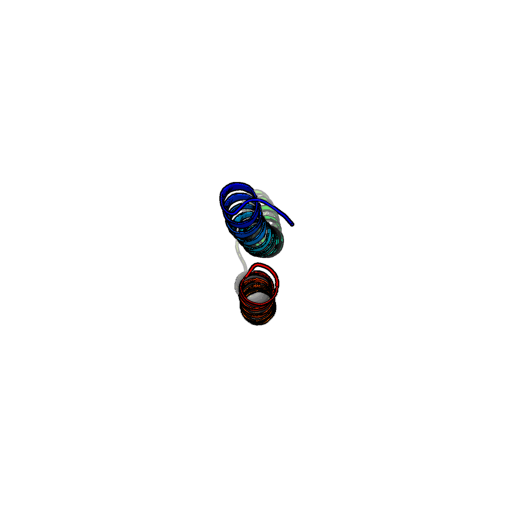3 ? -5.488 -6.136 12.014 1.00 88.81 83 LEU A C 1
ATOM 658 O O . LEU A 1 83 ? -5.837 -6.110 13.196 1.00 88.81 83 LEU A O 1
ATOM 662 N N . ILE A 1 84 ? -6.247 -5.641 11.035 1.00 89.12 84 ILE A N 1
ATOM 663 C CA . ILE A 1 84 ? -7.559 -5.030 11.275 1.00 89.12 84 ILE A CA 1
ATOM 664 C C . ILE A 1 84 ? -8.505 -6.050 11.920 1.00 89.12 84 ILE A C 1
ATOM 666 O O . ILE A 1 84 ? -9.103 -5.759 12.958 1.00 89.12 84 ILE A O 1
ATOM 670 N N . LEU A 1 85 ? -8.592 -7.271 11.386 1.00 89.31 85 LEU A N 1
ATOM 671 C CA . LEU A 1 85 ? -9.416 -8.335 11.973 1.00 89.31 85 LEU A CA 1
ATOM 672 C C . LEU A 1 85 ? -8.994 -8.675 13.412 1.00 89.31 85 LEU A C 1
ATOM 674 O O . LEU A 1 85 ? -9.849 -8.862 14.284 1.00 89.31 85 LEU A O 1
ATOM 678 N N . LEU A 1 86 ? -7.688 -8.706 13.697 1.00 89.06 86 LEU A N 1
ATOM 679 C CA . LEU A 1 86 ? -7.170 -8.913 15.052 1.00 89.06 86 LEU A CA 1
ATOM 680 C C . LEU A 1 86 ? -7.547 -7.769 16.002 1.00 89.06 86 LEU A C 1
ATOM 682 O O . LEU A 1 86 ? -7.904 -8.036 17.153 1.00 89.06 86 LEU A O 1
ATOM 686 N N . ILE A 1 87 ? -7.526 -6.521 15.529 1.00 87.00 87 ILE A N 1
ATOM 687 C CA . ILE A 1 87 ? -7.977 -5.351 16.296 1.00 87.00 87 ILE A CA 1
ATOM 688 C C . ILE A 1 87 ? -9.459 -5.508 16.667 1.00 87.00 87 ILE A C 1
ATOM 690 O O . ILE A 1 87 ? -9.809 -5.373 17.842 1.00 87.00 87 ILE A O 1
ATOM 694 N N . PHE A 1 88 ? -10.319 -5.878 15.712 1.00 82.75 88 PHE A N 1
ATOM 695 C CA . PHE A 1 88 ? -11.739 -6.143 15.978 1.00 82.75 88 PHE A CA 1
ATOM 696 C C . PHE A 1 88 ? -11.954 -7.307 16.955 1.00 82.75 88 PHE A C 1
ATOM 698 O O . PHE A 1 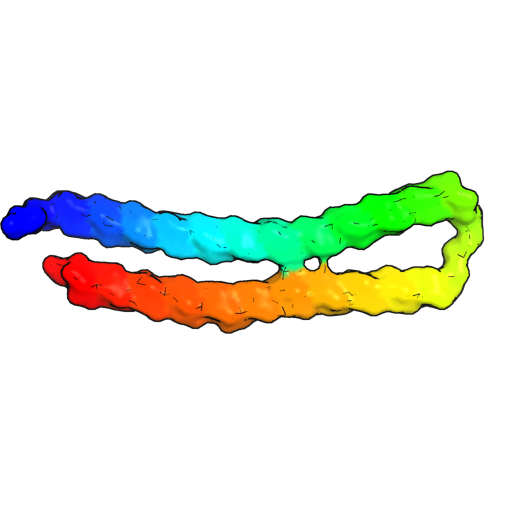88 ? -12.827 -7.232 17.819 1.00 82.75 88 PHE A O 1
ATOM 705 N N . LYS A 1 89 ? -11.148 -8.371 16.865 1.00 84.25 89 LYS A N 1
ATOM 706 C CA . LYS A 1 89 ? -11.241 -9.526 17.772 1.00 84.25 89 LYS A CA 1
ATOM 707 C C . LYS A 1 89 ? -10.820 -9.182 19.204 1.00 84.25 89 LYS A C 1
ATOM 709 O O . LYS A 1 89 ? -11.429 -9.679 20.154 1.00 84.25 89 LYS A O 1
ATOM 714 N N . LYS A 1 90 ? -9.759 -8.386 19.364 1.00 79.31 90 LYS A N 1
ATOM 715 C CA . LYS A 1 90 ? -9.144 -8.081 20.667 1.00 79.31 90 LYS A CA 1
ATOM 716 C C . LYS A 1 90 ? -9.854 -6.944 21.400 1.00 79.31 90 LYS A C 1
ATOM 718 O O . LYS A 1 90 ? -9.928 -6.968 22.626 1.00 79.31 90 LYS A O 1
ATOM 723 N N . VAL A 1 91 ? -10.416 -5.990 20.661 1.00 72.56 91 VAL A N 1
ATOM 724 C CA . VAL A 1 91 ? -11.182 -4.856 21.195 1.00 72.56 91 VAL A CA 1
ATOM 725 C C . VAL A 1 91 ? -12.686 -5.119 21.017 1.00 72.56 91 VAL A C 1
ATOM 727 O O . VAL A 1 91 ? -13.376 -4.378 20.318 1.00 72.56 91 VAL A O 1
ATOM 730 N N . ARG A 1 92 ? -13.181 -6.208 21.628 1.00 61.84 92 ARG A N 1
ATOM 731 C CA . ARG A 1 92 ? -14.624 -6.444 21.829 1.00 61.84 92 ARG A CA 1
ATOM 732 C C . ARG A 1 92 ? -15.160 -5.630 23.003 1.00 61.84 92 ARG A C 1
ATOM 734 O O . ARG A 1 92 ? -14.448 -5.497 24.029 1.00 61.84 92 ARG A O 1
#

Secondary structure (DSSP, 8-state):
---HHHHHHHHHHHHHHHHHHHHHHHHHHHHHHHHHHHHHHHHHHH-SS--HHHHHHHHHHHHHHHHHHHHHHHHHHHHHHHHHHHHHHH--

pLDDT: mean 80.53, std 11.0, range [57.28, 93.12]